Protein AF-A0A154WFT9-F1 (afdb_monomer)

Solvent-accessible surface area (backbone atoms only — not comparable to full-atom values): 7050 Å² total; per-residue (Å²): 136,82,87,83,90,86,78,80,88,81,81,85,78,78,80,76,77,79,77,64,85,70,82,77,75,74,73,78,70,67,20,23,48,60,50,67,72,45,54,73,66,56,39,50,55,53,51,50,51,47,53,52,50,50,30,55,50,39,21,64,71,41,79,66,44,51,64,49,27,50,42,49,49,42,35,48,79,76,51,64,36,59,60,53,49,53,52,48,31,70,76,39,36,83,40,46,50,61,61,53,51,50,52,52,42,35,72,75,53,46,68,56,93,80,58,125

Radius of gyration: 26.95 Å; Cα contacts (8 Å, |Δi|>4): 74; chains: 1; bounding box: 44×82×61 Å

Mean predicted aligned error: 11.65 Å

Sequence (116 aa):
MMKLARAAAFGSAALAFVIGPAPSYSEQGMTARAFQSLNGDQRTYYMGGIIHTLMLHTIILDNRDNTRARCLSRWYFEGDGPEQIKTAFAQHPDADPASLVEALMRRKCGKGPNGK

Structure (mmCIF, N/CA/C/O backbone):
data_AF-A0A154WFT9-F1
#
_entry.id   AF-A0A154WFT9-F1
#
loop_
_atom_site.group_PDB
_atom_site.id
_atom_site.type_symbol
_atom_site.label_atom_id
_atom_site.label_alt_id
_atom_site.label_comp_id
_atom_site.label_asym_id
_atom_site.label_entity_id
_atom_site.label_seq_id
_atom_site.pdbx_PDB_ins_code
_atom_site.Cartn_x
_atom_site.Cartn_y
_atom_site.Cartn_z
_atom_site.occupancy
_atom_site.B_iso_or_equiv
_atom_site.auth_seq_id
_atom_site.auth_comp_id
_atom_site.auth_asym_id
_atom_site.auth_atom_id
_atom_site.pdbx_PDB_model_num
ATOM 1 N N . MET A 1 1 ? 27.888 -72.506 44.553 1.00 40.16 1 MET A N 1
ATOM 2 C CA . MET A 1 1 ? 28.706 -71.359 45.006 1.00 40.16 1 MET A CA 1
ATOM 3 C C . MET A 1 1 ? 27.901 -70.078 44.839 1.00 40.16 1 MET A C 1
ATOM 5 O O . MET A 1 1 ? 27.087 -69.992 43.932 1.00 40.16 1 MET A O 1
ATOM 9 N N . MET A 1 2 ? 28.067 -69.165 45.793 1.00 39.50 2 MET A N 1
ATOM 10 C CA . MET A 1 2 ? 27.301 -67.937 46.030 1.00 39.50 2 MET A CA 1
ATOM 11 C C . MET A 1 2 ? 27.468 -66.836 44.967 1.00 39.50 2 MET A 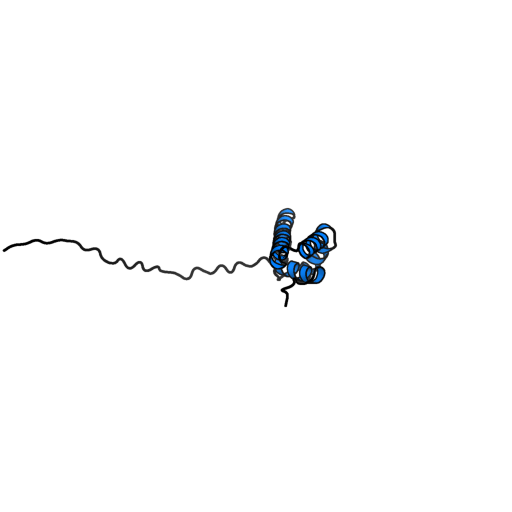C 1
ATOM 13 O O . MET A 1 2 ? 28.568 -66.620 44.481 1.00 39.50 2 MET A O 1
ATOM 17 N N . LYS A 1 3 ? 26.362 -66.089 44.786 1.00 50.91 3 LYS A N 1
ATOM 18 C CA . LYS A 1 3 ? 26.202 -64.617 44.694 1.00 50.91 3 LYS A CA 1
ATOM 19 C C . LYS A 1 3 ? 27.059 -63.826 43.690 1.00 50.91 3 LYS A C 1
ATOM 21 O O . LYS A 1 3 ? 28.258 -63.707 43.876 1.00 50.91 3 LYS A O 1
ATOM 26 N N . LEU A 1 4 ? 26.387 -63.032 42.849 1.00 47.16 4 LEU A N 1
ATOM 27 C CA . LEU A 1 4 ? 26.462 -61.563 42.942 1.00 47.16 4 LEU A CA 1
ATOM 28 C C . LEU A 1 4 ? 25.335 -60.887 42.146 1.00 47.16 4 LEU A C 1
ATOM 30 O O . LEU A 1 4 ? 25.172 -61.087 40.948 1.00 47.16 4 LEU A O 1
ATOM 34 N N . ALA A 1 5 ? 24.552 -6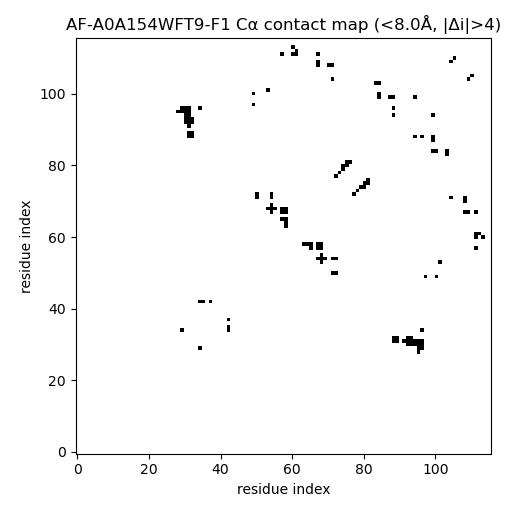0.102 42.880 1.00 61.50 5 ALA A N 1
ATOM 35 C CA . ALA A 1 5 ? 23.507 -59.213 42.404 1.00 61.50 5 ALA A CA 1
ATOM 36 C C . ALA A 1 5 ? 24.094 -57.949 41.763 1.00 61.50 5 ALA A C 1
ATOM 38 O O . ALA A 1 5 ? 25.179 -57.517 42.146 1.00 61.50 5 ALA A O 1
ATOM 39 N N . ARG A 1 6 ? 23.322 -57.319 40.873 1.00 54.12 6 ARG A N 1
ATOM 40 C CA . ARG A 1 6 ? 23.342 -55.889 40.516 1.00 54.12 6 ARG A CA 1
ATOM 41 C C . ARG A 1 6 ? 22.136 -55.644 39.601 1.00 54.12 6 ARG A C 1
ATOM 43 O O . ARG A 1 6 ? 21.905 -56.455 38.720 1.00 54.12 6 ARG A O 1
ATOM 50 N N . ALA A 1 7 ? 21.362 -54.575 39.652 1.00 49.31 7 ALA A N 1
ATOM 51 C CA . ALA A 1 7 ? 20.984 -53.565 40.634 1.00 49.31 7 ALA A CA 1
ATOM 52 C C . ALA A 1 7 ? 19.941 -52.700 39.888 1.00 49.31 7 ALA A C 1
ATOM 54 O O . ALA A 1 7 ? 20.102 -52.507 38.689 1.00 49.31 7 ALA A O 1
ATOM 55 N N . ALA A 1 8 ? 18.927 -52.203 40.604 1.00 49.75 8 ALA A N 1
ATOM 56 C CA . ALA A 1 8 ? 18.098 -51.019 40.312 1.00 49.75 8 ALA A CA 1
ATOM 57 C C . ALA A 1 8 ? 17.518 -50.870 38.879 1.00 49.75 8 ALA A C 1
ATOM 59 O O . ALA A 1 8 ? 18.215 -50.560 37.924 1.00 49.75 8 ALA A O 1
ATOM 60 N N . ALA A 1 9 ? 16.224 -51.119 38.658 1.00 54.34 9 ALA A N 1
ATOM 61 C CA . ALA A 1 9 ? 15.138 -50.164 38.925 1.00 54.34 9 ALA A CA 1
ATOM 62 C C . ALA A 1 9 ? 15.405 -48.775 38.329 1.00 54.34 9 ALA A C 1
ATOM 64 O O . ALA A 1 9 ? 16.211 -48.057 38.889 1.00 54.34 9 ALA A O 1
ATOM 65 N N . PHE A 1 10 ? 14.684 -48.387 37.274 1.00 49.69 10 PHE A N 1
ATOM 66 C CA . PHE A 1 10 ? 14.088 -47.052 37.139 1.00 49.69 10 PHE A CA 1
ATOM 67 C C . PHE A 1 10 ? 12.957 -47.147 36.113 1.00 49.69 10 PHE A C 1
ATOM 69 O O . PHE A 1 10 ? 13.170 -47.453 34.942 1.00 49.69 10 PHE A O 1
ATOM 76 N N . GLY A 1 11 ? 11.732 -46.987 36.615 1.00 44.59 11 GLY A N 1
ATOM 77 C CA . GLY A 1 11 ? 10.509 -47.075 35.837 1.00 44.59 11 GLY A CA 1
ATOM 78 C C . GLY A 1 11 ? 10.471 -46.029 34.731 1.00 44.59 11 GLY A C 1
ATOM 79 O O . GLY A 1 11 ? 10.865 -44.879 34.922 1.00 44.59 11 GLY A O 1
ATOM 80 N N . SER A 1 12 ? 9.967 -46.441 33.573 1.00 53.47 12 SER A N 1
ATOM 81 C CA . SER A 1 12 ? 9.586 -45.545 32.493 1.0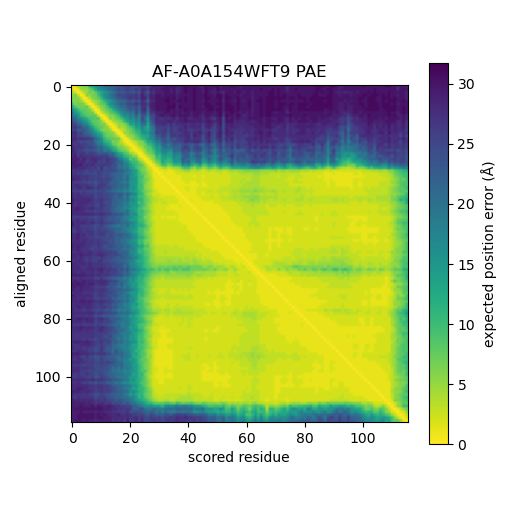0 53.47 12 SER A CA 1
ATOM 82 C C . SER A 1 12 ? 8.462 -44.636 32.990 1.00 53.47 12 SER A C 1
ATOM 84 O O . SER A 1 12 ? 7.293 -45.015 32.989 1.00 53.47 12 SER A O 1
ATOM 86 N N . ALA A 1 13 ? 8.817 -43.439 33.457 1.00 53.09 13 ALA A N 1
ATOM 87 C CA . ALA A 1 13 ? 7.862 -42.364 33.659 1.00 53.09 13 ALA A CA 1
ATOM 88 C C . ALA A 1 13 ? 7.302 -41.992 32.281 1.00 53.09 13 ALA A C 1
ATOM 90 O O . ALA A 1 13 ? 7.958 -41.322 31.484 1.00 53.09 13 ALA A O 1
ATOM 91 N N . ALA A 1 14 ? 6.103 -42.488 31.980 1.00 56.50 14 ALA A N 1
ATOM 92 C CA . ALA A 1 14 ? 5.325 -42.035 30.845 1.00 56.50 14 ALA A CA 1
ATOM 93 C C . ALA A 1 14 ? 5.012 -40.546 31.056 1.00 56.50 14 ALA A C 1
ATOM 95 O O . ALA A 1 14 ? 4.128 -40.185 31.831 1.00 56.50 14 ALA A O 1
ATOM 96 N N . LEU A 1 15 ? 5.771 -39.678 30.386 1.00 58.06 15 LEU A N 1
ATOM 97 C CA . LEU A 1 15 ? 5.435 -38.271 30.192 1.00 58.06 15 LEU A CA 1
ATOM 98 C C . LEU A 1 15 ? 4.183 -38.212 29.310 1.00 58.06 15 LEU A C 1
ATOM 100 O O . LEU A 1 15 ? 4.257 -38.077 28.091 1.00 58.06 15 LEU A O 1
ATOM 104 N N . ALA A 1 16 ? 3.017 -38.355 29.937 1.00 55.53 16 ALA A N 1
ATOM 105 C CA . ALA A 1 16 ? 1.754 -37.974 29.335 1.00 55.53 16 ALA A CA 1
ATOM 106 C C . ALA A 1 16 ? 1.759 -36.446 29.198 1.00 55.53 16 ALA A C 1
ATOM 108 O O . ALA A 1 16 ? 1.383 -35.718 30.115 1.00 55.53 16 ALA A O 1
ATOM 109 N N . PHE A 1 17 ? 2.234 -35.955 28.052 1.00 58.00 17 PHE A N 1
ATOM 110 C CA . PHE A 1 17 ? 1.937 -34.605 27.598 1.00 58.00 17 PHE A CA 1
ATOM 111 C C . PHE A 1 17 ? 0.418 -34.510 27.437 1.00 58.00 17 PHE A C 1
ATOM 113 O O . PHE A 1 17 ? -0.147 -34.931 26.429 1.00 58.00 17 PHE A O 1
ATOM 120 N N . VAL A 1 18 ? -0.254 -33.980 28.457 1.00 59.19 18 VAL A N 1
ATOM 121 C CA . VAL A 1 18 ? -1.631 -33.505 28.345 1.00 59.19 18 VAL A CA 1
ATOM 122 C C . VAL A 1 18 ? -1.575 -32.264 27.459 1.00 59.19 18 VAL A C 1
ATOM 124 O O . VAL A 1 18 ? -1.451 -31.140 27.937 1.00 59.19 18 VAL A O 1
ATOM 127 N N . ILE A 1 19 ? -1.602 -32.473 26.143 1.00 66.31 19 ILE A N 1
ATOM 128 C CA . ILE A 1 19 ? -1.871 -31.411 25.177 1.00 66.31 19 ILE A CA 1
ATOM 129 C C . ILE A 1 19 ? -3.366 -31.119 25.307 1.00 66.31 19 ILE A C 1
ATOM 131 O O . ILE A 1 19 ? -4.193 -31.646 24.568 1.00 66.31 19 ILE A O 1
ATOM 135 N N . GLY A 1 20 ? -3.734 -30.342 26.327 1.00 58.25 20 GLY A N 1
ATOM 136 C CA . GLY A 1 20 ? -5.048 -29.717 26.357 1.00 58.25 20 GLY A CA 1
ATOM 137 C C . GLY A 1 20 ? -5.182 -28.834 25.111 1.00 58.25 20 GLY A C 1
ATOM 138 O O . GLY A 1 20 ? -4.186 -28.225 24.711 1.00 58.25 20 GLY A O 1
ATOM 139 N N . PRO A 1 21 ? -6.358 -28.766 24.465 1.00 62.56 21 PRO A N 1
ATOM 140 C CA . PRO A 1 21 ? -6.564 -27.853 23.353 1.00 62.56 21 PRO A CA 1
ATOM 141 C C . PRO A 1 21 ? -6.341 -26.431 23.868 1.00 62.56 21 PRO A C 1
ATOM 143 O O . PRO A 1 21 ? -7.169 -25.881 24.593 1.00 62.56 21 PRO A O 1
ATOM 146 N N . ALA A 1 22 ? -5.190 -25.848 23.534 1.00 63.31 22 ALA A N 1
ATOM 147 C CA . ALA A 1 22 ? -5.003 -24.422 23.694 1.00 63.31 22 ALA A CA 1
ATOM 148 C C . ALA A 1 22 ? -6.078 -23.750 22.831 1.00 63.31 22 ALA A C 1
ATOM 150 O O . ALA A 1 22 ? -6.259 -24.161 21.678 1.00 63.31 22 ALA A O 1
ATOM 151 N N . PRO A 1 23 ? -6.820 -22.760 23.353 1.00 60.12 23 PRO A N 1
ATOM 152 C CA . PRO A 1 23 ? -7.684 -21.965 22.504 1.00 60.12 23 PRO A CA 1
ATOM 153 C C . PRO A 1 23 ? -6.802 -21.388 21.399 1.00 60.12 23 PRO A C 1
ATOM 155 O O . PRO A 1 23 ? -5.852 -20.650 21.666 1.00 60.12 23 PRO A O 1
ATOM 158 N N . SER A 1 24 ? -7.082 -21.767 20.155 1.00 57.97 24 SER A N 1
ATOM 159 C CA . SER A 1 24 ? -6.537 -21.067 19.008 1.00 57.97 24 SER A CA 1
ATOM 160 C C . SER A 1 24 ? -7.066 -19.644 19.112 1.00 57.97 24 SER A C 1
ATOM 162 O O . SER A 1 24 ? -8.244 -19.406 18.841 1.00 57.97 24 SER A O 1
ATOM 164 N N . TYR A 1 25 ? -6.231 -18.706 19.560 1.00 58.75 25 TYR A N 1
ATOM 165 C CA . TYR A 1 25 ? -6.473 -17.300 19.288 1.00 58.75 25 TYR A CA 1
ATOM 166 C C . TYR A 1 25 ? -6.548 -17.205 17.768 1.00 58.75 25 TYR A C 1
ATOM 168 O O . TYR A 1 25 ? -5.531 -17.276 17.082 1.00 58.75 25 TYR A O 1
ATOM 176 N N . SER A 1 26 ? -7.762 -17.131 17.224 1.00 55.28 26 SER A N 1
ATOM 177 C CA . SER A 1 26 ? -7.938 -16.583 15.894 1.00 55.28 26 SER A CA 1
ATOM 178 C C . SER A 1 26 ? -7.440 -15.152 16.023 1.00 55.28 26 SER A C 1
ATOM 180 O O . SER A 1 26 ? -8.148 -14.318 16.592 1.00 55.28 26 SER A O 1
ATOM 182 N N . GLU A 1 27 ? -6.195 -14.885 15.621 1.00 58.19 27 GLU A N 1
ATOM 183 C CA . GLU A 1 27 ? -5.750 -13.510 15.457 1.00 58.19 27 GLU A CA 1
ATOM 184 C C . GLU A 1 27 ? -6.793 -12.852 14.563 1.00 58.19 27 GLU A C 1
ATOM 186 O O . GLU A 1 27 ? -6.996 -13.249 13.413 1.00 58.19 27 GLU A O 1
ATOM 191 N N . GLN A 1 28 ? -7.548 -11.918 15.135 1.00 64.19 28 GLN A N 1
ATOM 192 C CA . GLN A 1 28 ? -8.410 -11.061 14.350 1.00 64.19 28 GLN A CA 1
ATOM 193 C C . GLN A 1 28 ? -7.458 -10.272 13.461 1.00 64.19 28 GLN A C 1
ATOM 195 O O . GLN A 1 28 ? -6.782 -9.357 13.928 1.00 64.19 28 GLN A O 1
ATOM 200 N N . GLY A 1 29 ? -7.330 -10.716 12.209 1.00 78.94 29 GLY A N 1
ATOM 201 C CA . GLY A 1 29 ? -6.477 -10.069 11.227 1.00 78.94 29 GLY A CA 1
ATOM 202 C C . GLY A 1 29 ? -6.812 -8.583 11.157 1.00 78.94 29 GLY A C 1
ATOM 203 O O . GLY A 1 29 ? -7.971 -8.188 11.315 1.00 78.94 29 GLY A O 1
ATOM 204 N N . MET A 1 30 ? -5.792 -7.751 10.958 1.00 92.25 30 MET A N 1
ATOM 205 C CA . MET A 1 30 ? -5.994 -6.317 10.786 1.00 92.25 30 MET A CA 1
ATOM 206 C C . MET A 1 30 ? -6.970 -6.090 9.626 1.00 92.25 30 MET A C 1
ATOM 208 O O . MET A 1 30 ? -6.719 -6.540 8.514 1.00 92.25 30 MET A O 1
ATOM 212 N N . THR A 1 31 ? -8.070 -5.381 9.871 1.00 96.50 31 THR A N 1
ATOM 213 C CA . THR A 1 31 ? -8.993 -4.942 8.815 1.00 96.50 31 THR A CA 1
ATOM 214 C C . THR A 1 31 ? -8.712 -3.494 8.434 1.00 96.50 31 THR A C 1
ATOM 216 O O . THR A 1 31 ? -8.141 -2.733 9.216 1.00 96.50 31 THR A O 1
ATOM 219 N N . ALA A 1 32 ? -9.156 -3.066 7.253 1.00 95.50 32 ALA A N 1
ATOM 220 C CA . ALA A 1 32 ? -9.095 -1.667 6.835 1.00 95.50 32 ALA A CA 1
ATOM 221 C C . ALA A 1 32 ? -9.783 -0.725 7.841 1.00 95.50 32 ALA A C 1
ATOM 223 O O . ALA A 1 32 ? -9.294 0.374 8.104 1.00 95.50 32 ALA A O 1
ATOM 224 N N . ARG A 1 33 ? -10.875 -1.173 8.467 1.00 95.94 33 ARG A N 1
ATOM 225 C CA . ARG A 1 33 ? -11.568 -0.455 9.541 1.00 95.94 33 ARG A CA 1
ATOM 226 C C . ARG A 1 33 ? -10.709 -0.339 10.797 1.00 95.94 33 ARG A C 1
ATOM 228 O O . ARG A 1 33 ? -10.572 0.757 11.333 1.00 95.94 33 ARG A O 1
ATOM 235 N N . ALA A 1 34 ? -10.116 -1.442 11.255 1.00 95.00 34 ALA A N 1
ATOM 236 C CA . ALA A 1 34 ? -9.224 -1.430 12.413 1.00 95.00 34 ALA A CA 1
ATOM 237 C C . ALA A 1 34 ? -7.995 -0.545 12.152 1.00 95.00 34 ALA A C 1
ATOM 239 O O . ALA A 1 34 ? -7.630 0.274 12.993 1.00 95.00 34 ALA A O 1
ATOM 240 N N . PHE A 1 35 ? -7.434 -0.604 10.945 1.00 95.12 35 PHE A N 1
ATOM 241 C CA . PHE A 1 35 ? -6.348 0.269 10.515 1.00 95.12 35 PHE A CA 1
ATOM 242 C C . PHE A 1 35 ? -6.715 1.759 10.612 1.00 95.12 35 PHE A C 1
ATOM 244 O O . PHE A 1 35 ? -5.900 2.567 11.050 1.00 95.12 35 PHE A O 1
ATOM 251 N N . GLN A 1 36 ? -7.942 2.150 10.250 1.00 93.38 36 GLN A N 1
ATOM 252 C CA . GLN A 1 36 ? -8.375 3.551 10.340 1.00 93.38 36 GLN A CA 1
ATOM 253 C C . GLN A 1 36 ? -8.454 4.077 11.781 1.00 93.38 36 GLN A C 1
ATOM 255 O O . GLN A 1 36 ? -8.385 5.289 11.976 1.00 93.38 36 GLN A O 1
ATOM 260 N N . SER A 1 37 ? -8.562 3.191 12.777 1.00 95.19 37 SER A N 1
ATOM 261 C CA . SER A 1 37 ? -8.552 3.564 14.199 1.00 95.19 37 SER A CA 1
ATOM 262 C C . SER A 1 37 ? -7.152 3.838 14.762 1.00 95.19 37 SER A C 1
ATOM 264 O O . SER A 1 37 ? -7.024 4.399 15.849 1.00 95.19 37 SER A O 1
ATOM 266 N N . LEU A 1 38 ? -6.099 3.473 14.023 1.00 94.25 38 LEU A N 1
ATOM 267 C CA . LEU A 1 38 ? -4.717 3.740 14.404 1.00 94.25 38 LEU A CA 1
ATOM 268 C C . LEU A 1 38 ? -4.409 5.245 14.356 1.00 94.25 38 LEU A C 1
ATOM 270 O O . LEU A 1 38 ? -4.918 5.992 13.513 1.00 94.25 38 LEU A O 1
ATOM 274 N N . ASN A 1 39 ? -3.504 5.697 15.225 1.00 96.81 39 ASN A N 1
ATOM 275 C CA . ASN A 1 39 ? -3.034 7.082 15.191 1.00 96.81 39 ASN A CA 1
ATOM 276 C C . ASN A 1 39 ? -2.162 7.365 13.943 1.00 96.81 39 ASN A C 1
ATOM 278 O O . ASN A 1 39 ? -1.890 6.480 13.131 1.00 96.81 39 ASN A O 1
ATOM 282 N N . GLY A 1 40 ? -1.771 8.628 13.731 1.00 94.88 40 GLY A N 1
ATOM 283 C CA . GLY A 1 40 ? -1.005 9.037 12.541 1.00 94.88 40 GLY A CA 1
ATOM 284 C C . GLY A 1 40 ? 0.305 8.261 12.352 1.00 94.88 40 GLY A C 1
ATOM 285 O O . GLY A 1 40 ? 0.565 7.749 11.261 1.00 94.88 40 GLY A O 1
ATOM 286 N N . ASP A 1 41 ? 1.077 8.101 13.423 1.00 95.94 41 ASP A N 1
ATOM 287 C CA . ASP A 1 41 ? 2.369 7.413 13.382 1.00 95.94 41 ASP A CA 1
ATOM 288 C C . ASP A 1 41 ? 2.185 5.916 13.138 1.00 95.94 41 ASP A C 1
ATOM 290 O O . ASP A 1 41 ? 2.815 5.345 12.251 1.00 95.94 41 ASP A O 1
ATOM 294 N N . GLN A 1 42 ? 1.258 5.283 13.859 1.00 96.75 42 GLN A N 1
ATOM 295 C CA . GLN A 1 42 ? 0.933 3.866 13.690 1.00 96.75 42 GLN A CA 1
ATOM 296 C C . GLN A 1 42 ? 0.495 3.554 12.256 1.00 96.75 42 GLN A C 1
ATOM 298 O O . GLN A 1 42 ? 0.966 2.577 11.675 1.00 96.75 42 GLN A O 1
ATOM 303 N N . ARG A 1 43 ? -0.353 4.401 11.656 1.00 95.69 43 ARG A N 1
ATOM 304 C CA . ARG A 1 43 ? -0.753 4.254 10.248 1.00 95.69 43 ARG A CA 1
ATOM 305 C C . ARG A 1 43 ? 0.439 4.377 9.312 1.00 95.69 43 ARG A C 1
ATOM 307 O O . ARG A 1 43 ? 0.572 3.567 8.399 1.00 95.69 43 ARG A O 1
ATOM 314 N N . THR A 1 44 ? 1.304 5.357 9.556 1.00 95.25 44 THR A N 1
ATOM 315 C CA . THR A 1 44 ? 2.502 5.598 8.743 1.00 95.25 44 THR A CA 1
ATOM 316 C C . THR A 1 44 ? 3.448 4.402 8.782 1.00 95.25 44 THR A C 1
ATOM 318 O O . THR A 1 44 ? 3.841 3.908 7.727 1.00 95.25 44 THR A O 1
ATOM 321 N N . TYR A 1 45 ? 3.763 3.879 9.970 1.00 96.31 45 TYR A N 1
ATOM 322 C CA . TYR A 1 45 ? 4.631 2.707 10.111 1.00 96.31 45 TYR A CA 1
ATOM 323 C C . TYR A 1 45 ? 4.014 1.450 9.501 1.00 96.31 45 TYR A C 1
ATOM 325 O O . TYR A 1 45 ? 4.696 0.718 8.785 1.00 96.31 45 TYR A O 1
ATOM 333 N N . TYR A 1 46 ? 2.722 1.218 9.736 1.00 95.94 46 TYR A N 1
ATOM 334 C CA . TYR A 1 46 ? 2.023 0.054 9.203 1.00 95.94 46 TYR A CA 1
ATOM 335 C C . TYR A 1 46 ? 1.993 0.070 7.666 1.00 95.94 46 TYR A C 1
ATOM 337 O O . TYR A 1 46 ? 2.385 -0.903 7.021 1.00 95.94 46 TYR A O 1
ATOM 345 N N . MET A 1 47 ? 1.621 1.205 7.063 1.00 96.75 47 MET A N 1
ATOM 346 C CA . MET A 1 47 ? 1.637 1.364 5.607 1.00 96.75 47 MET A CA 1
ATOM 347 C C . MET A 1 47 ? 3.049 1.304 5.029 1.00 96.75 47 MET A C 1
ATOM 349 O O . MET A 1 47 ? 3.253 0.656 4.005 1.00 96.75 47 MET A O 1
ATOM 353 N N . GLY A 1 48 ? 4.033 1.920 5.688 1.00 96.50 48 GLY A N 1
ATOM 354 C CA . GLY A 1 48 ? 5.436 1.822 5.289 1.00 96.50 48 GLY A CA 1
ATOM 355 C C . GLY A 1 48 ? 5.918 0.370 5.242 1.00 96.50 48 GLY A C 1
ATOM 356 O O . GLY A 1 48 ? 6.572 -0.029 4.279 1.00 96.50 48 GLY A O 1
ATOM 357 N N . GLY A 1 49 ? 5.519 -0.443 6.225 1.00 96.75 49 GLY A N 1
ATOM 358 C CA . GLY A 1 49 ? 5.786 -1.881 6.258 1.00 96.75 49 GLY A CA 1
ATOM 359 C C . GLY A 1 49 ? 5.164 -2.639 5.083 1.00 96.75 49 GLY A C 1
ATOM 360 O O . GLY A 1 49 ? 5.853 -3.439 4.445 1.00 96.75 49 GLY A O 1
ATOM 361 N N . ILE A 1 50 ? 3.902 -2.350 4.743 1.00 96.94 50 ILE A N 1
ATOM 362 C CA . ILE A 1 50 ? 3.228 -2.941 3.574 1.00 96.94 50 ILE A CA 1
ATOM 363 C C . ILE A 1 50 ? 3.964 -2.572 2.285 1.00 96.94 50 ILE A C 1
ATOM 365 O O . ILE A 1 50 ? 4.331 -3.455 1.511 1.00 96.94 50 ILE A O 1
ATOM 369 N N . ILE A 1 51 ? 4.211 -1.280 2.055 1.00 97.50 51 ILE A N 1
ATOM 370 C CA . ILE A 1 51 ? 4.824 -0.800 0.811 1.00 97.50 51 ILE A CA 1
ATOM 371 C C . ILE A 1 51 ? 6.237 -1.361 0.648 1.00 97.50 51 ILE A C 1
ATOM 373 O O . ILE A 1 51 ? 6.568 -1.869 -0.422 1.00 97.50 51 ILE A O 1
ATOM 377 N N . HIS A 1 52 ? 7.051 -1.349 1.706 1.00 96.12 52 HIS A N 1
ATOM 378 C CA . HIS A 1 52 ? 8.405 -1.894 1.652 1.00 96.12 52 HIS A CA 1
ATOM 379 C C . HIS A 1 52 ? 8.404 -3.409 1.401 1.00 96.12 52 HIS A C 1
ATOM 381 O O . HIS A 1 52 ? 9.142 -3.887 0.536 1.00 96.12 52 HIS A O 1
ATOM 387 N N . THR A 1 53 ? 7.535 -4.156 2.088 1.00 95.88 53 THR A N 1
ATOM 388 C CA . THR A 1 53 ? 7.386 -5.603 1.873 1.00 95.88 53 THR A CA 1
ATOM 389 C C . THR A 1 53 ? 6.973 -5.905 0.435 1.00 95.88 53 THR A C 1
ATOM 391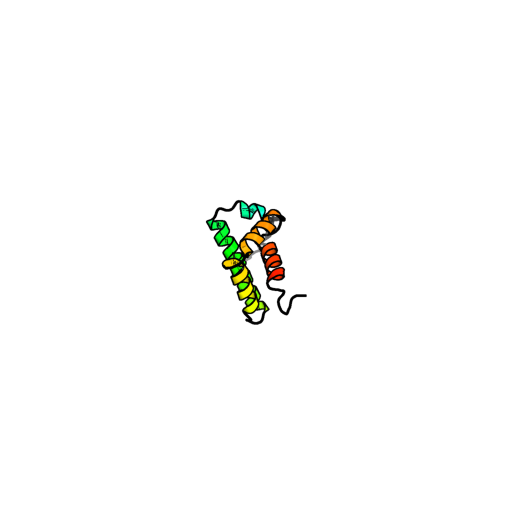 O O . THR A 1 53 ? 7.582 -6.761 -0.205 1.00 95.88 53 THR A O 1
ATOM 394 N N . LEU A 1 54 ? 5.997 -5.175 -0.113 1.00 95.12 54 LEU A N 1
ATOM 395 C CA . LEU A 1 54 ? 5.557 -5.349 -1.498 1.00 95.12 54 LEU A CA 1
ATOM 396 C C . LEU A 1 54 ? 6.670 -5.010 -2.495 1.00 95.12 54 LEU A C 1
ATOM 398 O O . LEU A 1 54 ? 6.897 -5.776 -3.428 1.00 95.12 54 LEU A O 1
ATOM 402 N N . MET A 1 55 ? 7.414 -3.920 -2.284 1.00 94.44 55 MET A N 1
ATOM 403 C CA . MET A 1 55 ? 8.567 -3.582 -3.123 1.00 94.44 55 MET A CA 1
ATOM 404 C C . MET A 1 55 ? 9.591 -4.721 -3.133 1.00 94.44 55 MET A C 1
ATOM 406 O O . MET A 1 55 ? 9.914 -5.225 -4.208 1.00 94.44 55 MET A O 1
ATOM 410 N N . LEU A 1 56 ? 10.043 -5.186 -1.964 1.00 94.19 56 LEU A N 1
ATOM 411 C CA . LEU A 1 56 ? 10.992 -6.300 -1.862 1.00 94.19 56 LEU A CA 1
ATOM 412 C C . LEU A 1 56 ? 10.457 -7.571 -2.524 1.00 94.19 56 LEU A C 1
ATOM 414 O O . LEU A 1 56 ? 11.175 -8.225 -3.279 1.00 94.19 56 LEU A O 1
ATOM 418 N N . HIS A 1 57 ? 9.186 -7.893 -2.290 1.00 92.44 57 HIS A N 1
ATOM 419 C CA . HIS A 1 57 ? 8.544 -9.058 -2.881 1.00 92.44 57 HIS A CA 1
ATOM 420 C C . HIS A 1 57 ? 8.541 -8.987 -4.413 1.00 92.44 57 HIS A C 1
ATOM 422 O O . HIS A 1 57 ? 8.894 -9.965 -5.069 1.00 92.44 57 HIS A O 1
ATOM 428 N N . THR A 1 58 ? 8.225 -7.825 -4.999 1.00 89.62 58 THR A N 1
ATOM 429 C CA . THR A 1 58 ? 8.286 -7.653 -6.460 1.00 89.62 58 THR A CA 1
ATOM 430 C C . THR A 1 58 ? 9.700 -7.808 -7.012 1.00 89.62 58 THR A C 1
ATOM 432 O O . THR A 1 58 ? 9.870 -8.498 -8.008 1.00 89.62 58 THR A O 1
ATOM 435 N N . ILE A 1 59 ? 10.722 -7.276 -6.334 1.00 90.31 59 ILE A N 1
ATOM 436 C CA . ILE A 1 59 ? 12.127 -7.428 -6.753 1.00 90.31 59 ILE A CA 1
ATOM 437 C C . ILE A 1 59 ? 12.535 -8.906 -6.768 1.00 90.31 59 ILE A C 1
ATOM 439 O O . ILE A 1 59 ? 13.203 -9.361 -7.696 1.00 90.31 59 ILE A O 1
ATOM 443 N N . ILE A 1 60 ? 12.137 -9.663 -5.743 1.00 91.50 60 ILE A N 1
ATOM 444 C CA . ILE A 1 60 ? 12.455 -11.091 -5.636 1.00 91.50 60 ILE A CA 1
ATOM 445 C C . ILE A 1 60 ? 11.752 -11.884 -6.743 1.00 91.50 60 ILE A C 1
ATOM 447 O O . ILE A 1 60 ? 12.392 -12.697 -7.409 1.00 91.50 60 ILE A O 1
ATOM 451 N N . LEU A 1 61 ? 10.456 -11.640 -6.964 1.00 89.75 61 LEU A N 1
ATOM 452 C CA . LEU A 1 61 ? 9.666 -12.368 -7.961 1.00 89.75 61 LEU A CA 1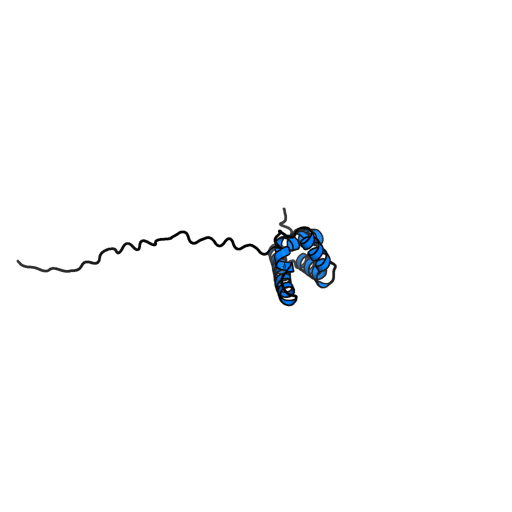
ATOM 453 C C . LEU A 1 61 ? 10.023 -12.023 -9.410 1.00 89.75 61 LEU A C 1
ATOM 455 O O . LEU A 1 61 ? 9.865 -12.870 -10.290 1.00 89.75 61 LEU A O 1
ATOM 459 N N . ASP A 1 62 ? 10.510 -10.809 -9.655 1.00 85.81 62 ASP A N 1
ATOM 460 C CA . ASP A 1 62 ? 10.830 -10.311 -10.992 1.00 85.81 62 ASP A CA 1
ATOM 461 C C . ASP A 1 62 ? 12.327 -10.493 -11.324 1.00 85.81 62 ASP A C 1
ATOM 463 O O . ASP A 1 62 ? 12.886 -9.764 -12.137 1.00 85.81 62 ASP A O 1
ATOM 467 N N . ASN A 1 63 ? 13.009 -11.465 -10.698 1.00 88.38 63 ASN A N 1
ATOM 468 C CA . ASN A 1 63 ? 14.431 -11.772 -10.926 1.00 88.38 63 ASN A CA 1
ATOM 469 C C . ASN A 1 63 ? 15.361 -10.551 -10.786 1.00 88.38 63 ASN A C 1
ATOM 471 O O . ASN A 1 63 ? 16.296 -10.374 -11.567 1.00 88.38 63 ASN A O 1
ATOM 475 N N . ARG A 1 64 ? 15.130 -9.723 -9.761 1.00 87.25 64 ARG A N 1
ATOM 476 C CA . ARG A 1 64 ? 15.833 -8.453 -9.499 1.00 87.25 64 ARG A CA 1
ATOM 477 C C . ARG A 1 64 ? 15.536 -7.323 -10.490 1.00 87.25 64 ARG A C 1
ATOM 479 O O . ARG A 1 64 ? 16.210 -6.292 -10.435 1.00 87.25 64 ARG A O 1
ATOM 486 N N . ASP A 1 65 ? 14.533 -7.459 -11.357 1.00 88.69 65 ASP A N 1
ATOM 487 C CA . ASP A 1 65 ? 14.006 -6.311 -12.090 1.00 88.69 65 ASP A CA 1
ATOM 488 C C . ASP A 1 65 ? 13.247 -5.381 -11.130 1.00 88.69 65 ASP A C 1
ATOM 490 O O . ASP A 1 65 ? 12.216 -5.716 -10.549 1.00 88.69 65 ASP A O 1
ATOM 494 N N . ASN A 1 66 ? 13.762 -4.163 -10.980 1.00 91.81 66 ASN A N 1
ATOM 495 C CA . ASN A 1 66 ? 13.202 -3.154 -10.089 1.00 91.81 66 ASN A CA 1
ATOM 496 C C . ASN A 1 66 ? 12.073 -2.335 -10.735 1.00 91.81 66 ASN A C 1
ATOM 498 O O . ASN A 1 66 ? 11.614 -1.357 -10.148 1.00 91.81 66 ASN A O 1
ATOM 502 N N . THR A 1 67 ? 11.634 -2.653 -11.952 1.00 92.31 67 THR A N 1
ATOM 503 C CA . THR A 1 67 ? 10.645 -1.848 -12.684 1.00 92.31 67 THR A CA 1
ATOM 504 C C . THR A 1 67 ? 9.307 -1.758 -11.953 1.00 92.31 67 THR A C 1
ATOM 506 O O . THR A 1 67 ? 8.811 -0.647 -11.746 1.00 92.31 67 THR A O 1
ATOM 509 N N . ARG A 1 68 ? 8.765 -2.880 -11.461 1.00 91.94 68 ARG A N 1
ATOM 510 C CA . ARG A 1 68 ? 7.515 -2.878 -10.679 1.00 91.94 68 ARG A CA 1
ATOM 511 C C . ARG A 1 68 ? 7.681 -2.220 -9.313 1.00 91.94 68 ARG A C 1
ATOM 513 O O . ARG A 1 68 ? 6.838 -1.409 -8.938 1.00 91.94 68 ARG A O 1
ATOM 520 N N . ALA A 1 69 ? 8.795 -2.466 -8.624 1.00 93.88 69 ALA A N 1
ATOM 521 C CA . ALA A 1 69 ? 9.104 -1.798 -7.360 1.00 93.88 69 ALA A CA 1
ATOM 522 C C . ALA A 1 69 ? 9.208 -0.268 -7.516 1.00 93.88 69 ALA A C 1
ATOM 524 O O . ALA A 1 69 ? 8.681 0.478 -6.692 1.00 93.88 69 ALA A O 1
ATOM 525 N N . ARG A 1 70 ? 9.827 0.217 -8.603 1.00 95.44 70 ARG A N 1
ATOM 526 C CA . ARG A 1 70 ? 9.884 1.651 -8.938 1.00 95.44 70 ARG A CA 1
ATOM 527 C C . ARG A 1 70 ? 8.507 2.219 -9.261 1.00 95.44 70 ARG A C 1
ATOM 529 O O . ARG A 1 70 ? 8.210 3.324 -8.819 1.00 95.44 70 ARG A O 1
ATOM 536 N N . CYS A 1 71 ? 7.676 1.483 -10.000 1.00 95.81 71 CYS A N 1
ATOM 537 C CA . CYS A 1 71 ? 6.296 1.893 -10.255 1.00 95.81 71 CYS A CA 1
ATOM 538 C C . CYS A 1 71 ? 5.506 2.030 -8.949 1.00 95.81 71 CYS A C 1
ATOM 540 O O . CYS A 1 71 ? 4.898 3.073 -8.732 1.00 95.81 71 CYS A O 1
ATOM 542 N N . LEU A 1 72 ? 5.569 1.028 -8.062 1.00 96.00 72 LEU A N 1
ATOM 543 C CA . LEU A 1 72 ? 4.909 1.055 -6.753 1.00 96.00 72 LEU A CA 1
ATOM 544 C C . LEU A 1 72 ? 5.378 2.253 -5.921 1.00 96.00 72 LEU A C 1
ATOM 546 O O . LEU A 1 72 ? 4.546 2.998 -5.413 1.00 96.00 72 LEU A O 1
ATOM 550 N N . SER A 1 73 ? 6.694 2.465 -5.833 1.00 95.50 73 SER A N 1
ATOM 551 C CA . SER A 1 73 ? 7.267 3.599 -5.104 1.00 95.50 73 SER A CA 1
ATOM 552 C C . SER A 1 73 ? 6.745 4.937 -5.638 1.00 95.50 73 SER A C 1
ATOM 554 O O . SER A 1 73 ? 6.183 5.720 -4.877 1.00 95.50 73 SER A O 1
ATOM 556 N N . ARG A 1 74 ? 6.821 5.173 -6.956 1.00 96.81 74 ARG A N 1
ATOM 557 C CA . ARG A 1 74 ? 6.309 6.411 -7.569 1.00 96.81 74 ARG A CA 1
ATOM 558 C C . ARG A 1 74 ? 4.810 6.576 -7.367 1.00 96.81 74 ARG A C 1
ATOM 560 O O . ARG A 1 74 ? 4.355 7.647 -6.993 1.00 96.81 74 ARG A O 1
ATOM 567 N N . TRP A 1 75 ? 4.035 5.517 -7.581 1.00 96.62 75 TRP A N 1
ATOM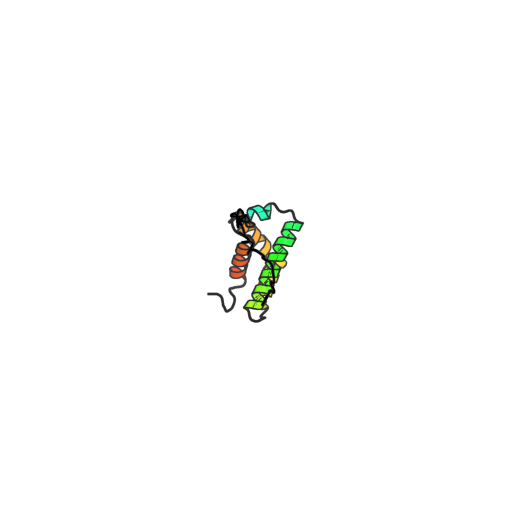 568 C CA . TRP A 1 75 ? 2.588 5.551 -7.397 1.00 96.62 75 TRP A CA 1
ATOM 569 C C . TRP A 1 75 ? 2.200 5.924 -5.960 1.00 96.62 75 TRP A C 1
ATOM 571 O O . TRP A 1 75 ? 1.286 6.723 -5.770 1.00 96.62 75 TRP A O 1
ATOM 581 N N . TYR A 1 76 ? 2.905 5.385 -4.963 1.00 97.06 76 TYR A N 1
ATOM 582 C CA . TYR A 1 76 ? 2.602 5.628 -3.556 1.00 97.06 76 TYR A CA 1
ATOM 583 C C . TYR A 1 76 ? 3.143 6.966 -3.027 1.00 97.06 76 TYR A C 1
ATOM 585 O O . TYR A 1 76 ? 2.421 7.673 -2.333 1.00 97.06 76 TYR A O 1
ATOM 593 N N . PHE A 1 77 ? 4.395 7.321 -3.325 1.00 95.56 77 PHE A N 1
ATOM 594 C CA . PHE A 1 77 ? 5.044 8.502 -2.736 1.00 95.56 77 PHE A CA 1
ATOM 595 C C . PHE A 1 77 ? 4.891 9.779 -3.567 1.00 95.56 77 PHE A C 1
ATOM 597 O O . PHE A 1 77 ? 4.909 10.870 -3.007 1.00 95.56 77 PHE A O 1
ATOM 604 N N . GLU A 1 78 ? 4.757 9.657 -4.886 1.00 96.69 78 GLU A N 1
ATOM 605 C CA . GLU A 1 78 ? 4.731 10.799 -5.815 1.00 96.69 78 GLU A CA 1
ATOM 606 C C . GLU A 1 78 ? 3.382 10.932 -6.541 1.00 96.69 78 GLU A C 1
ATOM 608 O O . GLU A 1 78 ? 3.12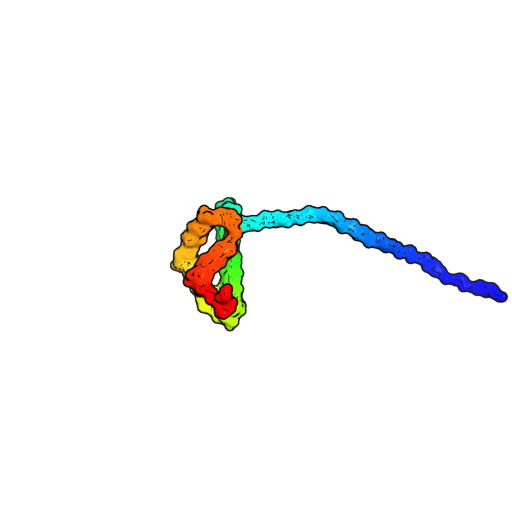1 11.940 -7.196 1.00 96.69 78 GLU A O 1
ATOM 613 N N . GLY A 1 79 ? 2.536 9.904 -6.461 1.00 95.50 79 GLY A N 1
ATOM 614 C CA . GLY A 1 79 ? 1.298 9.788 -7.217 1.00 95.50 79 GLY A CA 1
ATOM 615 C C . GLY A 1 79 ? 0.039 9.811 -6.357 1.00 95.50 79 GLY A C 1
ATOM 616 O O . GLY A 1 79 ? -0.007 10.342 -5.251 1.00 95.50 79 GLY A O 1
ATOM 617 N N . ASP A 1 80 ? -1.013 9.204 -6.899 1.00 97.06 80 ASP A N 1
ATOM 618 C CA . ASP A 1 80 ? -2.347 9.161 -6.300 1.00 97.06 80 ASP A CA 1
ATOM 619 C C . ASP A 1 80 ? -2.598 7.916 -5.430 1.00 97.06 80 ASP A C 1
ATOM 621 O O . ASP A 1 80 ? -3.737 7.635 -5.045 1.00 97.06 80 ASP A O 1
ATOM 625 N N . GLY A 1 81 ? -1.552 7.145 -5.121 1.00 97.06 81 GLY A N 1
ATOM 626 C CA . GLY A 1 81 ? -1.653 5.910 -4.350 1.00 97.06 81 GLY A CA 1
ATOM 627 C C . GLY A 1 81 ? -2.322 6.066 -2.987 1.00 97.06 81 GLY A C 1
ATOM 628 O O . GLY A 1 81 ? -3.265 5.316 -2.722 1.00 97.06 81 GLY A O 1
ATOM 629 N N . PRO A 1 82 ? -1.930 7.039 -2.145 1.00 96.62 82 PRO A N 1
ATOM 630 C CA . PRO A 1 82 ? -2.539 7.228 -0.832 1.00 96.62 82 PRO A CA 1
ATOM 631 C C . PRO A 1 82 ? -4.050 7.481 -0.902 1.00 96.62 82 PRO A C 1
ATOM 633 O O . PRO A 1 82 ? -4.808 6.885 -0.135 1.00 96.62 82 PRO A O 1
ATOM 636 N N . GLU A 1 83 ? -4.508 8.290 -1.862 1.00 97.38 83 GLU A N 1
ATOM 637 C CA . GLU A 1 83 ? -5.939 8.563 -2.035 1.00 97.38 83 GLU A CA 1
ATOM 638 C C . GLU A 1 83 ? -6.696 7.329 -2.533 1.00 97.38 83 GLU A C 1
ATOM 640 O O . GLU A 1 83 ? -7.754 7.001 -1.998 1.00 97.38 83 GLU A O 1
ATOM 645 N N . GLN A 1 84 ? -6.137 6.570 -3.481 1.00 97.75 84 GLN A N 1
ATOM 646 C CA . GLN A 1 84 ? -6.763 5.322 -3.932 1.00 97.75 84 GLN A CA 1
ATOM 647 C C . GLN A 1 84 ? -6.851 4.269 -2.821 1.00 97.75 84 GLN A C 1
ATOM 649 O O . GLN A 1 84 ? -7.858 3.566 -2.728 1.00 97.75 84 GLN A O 1
ATOM 654 N N . ILE A 1 85 ? -5.823 4.164 -1.974 1.00 97.56 85 ILE A N 1
ATOM 655 C CA . ILE A 1 85 ? -5.809 3.260 -0.816 1.00 97.56 85 ILE A CA 1
ATOM 656 C C . ILE A 1 85 ? -6.891 3.675 0.179 1.00 97.56 85 ILE A C 1
ATOM 658 O O . ILE A 1 85 ? -7.692 2.843 0.602 1.00 97.56 85 ILE A O 1
ATOM 662 N N . LYS A 1 86 ? -6.975 4.969 0.499 1.00 96.56 86 LYS A N 1
ATOM 663 C CA . LYS A 1 86 ? -8.017 5.515 1.373 1.00 96.56 86 LYS A CA 1
ATOM 664 C C . LYS A 1 86 ? -9.420 5.232 0.830 1.00 96.56 86 LYS A C 1
ATOM 666 O O . LYS A 1 86 ? -10.276 4.775 1.586 1.00 96.56 86 LYS A O 1
ATOM 671 N N . THR A 1 87 ? -9.654 5.446 -0.467 1.00 97.94 87 THR A N 1
ATOM 672 C CA . THR A 1 87 ? -10.928 5.102 -1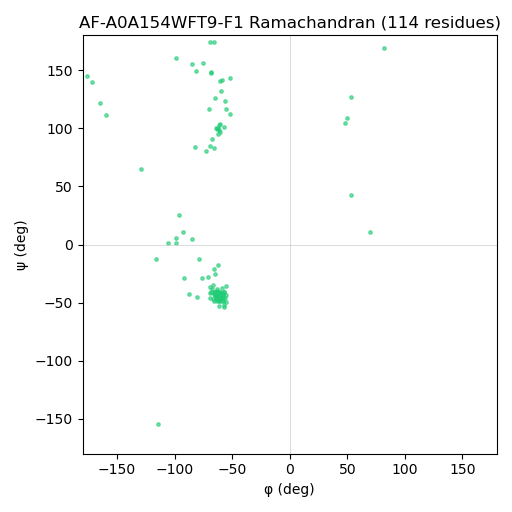.116 1.00 97.94 87 THR A CA 1
ATOM 673 C C . THR A 1 87 ? -11.227 3.607 -1.010 1.00 97.94 87 THR A C 1
ATOM 675 O O . THR A 1 87 ? -12.332 3.239 -0.616 1.00 97.94 87 THR A O 1
ATOM 678 N N . ALA A 1 88 ? -10.254 2.740 -1.300 1.00 97.50 88 ALA A N 1
ATOM 679 C CA . ALA A 1 88 ? -10.441 1.294 -1.217 1.00 97.50 88 ALA A CA 1
ATOM 680 C C . ALA A 1 88 ? -10.750 0.830 0.213 1.00 97.50 88 ALA A C 1
ATOM 682 O O . ALA A 1 88 ? -11.622 -0.012 0.407 1.00 97.50 88 ALA A O 1
ATOM 683 N N . PHE A 1 89 ? -10.096 1.407 1.223 1.00 97.56 89 PHE A N 1
ATOM 684 C CA . PHE A 1 89 ? -10.341 1.070 2.627 1.00 97.56 89 PHE A CA 1
ATOM 685 C C . PHE A 1 89 ? -11.743 1.488 3.078 1.00 97.56 89 PHE A C 1
ATOM 687 O O . PHE A 1 89 ? -12.361 0.789 3.874 1.00 97.56 89 PHE A O 1
ATOM 694 N N . ALA A 1 90 ? -12.264 2.603 2.559 1.00 97.12 90 ALA A N 1
ATOM 695 C CA . ALA A 1 90 ? -13.642 3.016 2.810 1.00 97.12 90 ALA A CA 1
ATOM 696 C C . ALA A 1 90 ? -14.665 2.088 2.130 1.00 97.12 90 ALA A C 1
ATOM 698 O O . ALA A 1 90 ? -15.716 1.811 2.701 1.00 97.12 90 ALA A O 1
ATOM 699 N N . GLN A 1 91 ? -14.359 1.592 0.927 1.00 98.00 91 GLN A N 1
ATOM 700 C CA . GLN A 1 91 ? -15.228 0.679 0.173 1.00 98.00 91 GLN A CA 1
ATOM 701 C C . GLN A 1 91 ? -15.202 -0.760 0.707 1.00 98.00 91 GLN A C 1
ATOM 703 O O . GLN A 1 91 ? -16.192 -1.479 0.589 1.00 98.00 91 GLN A O 1
ATOM 708 N N . HIS A 1 92 ? -14.083 -1.178 1.301 1.00 97.62 92 HIS A N 1
ATOM 709 C CA . HIS A 1 92 ? -13.853 -2.540 1.779 1.00 97.62 92 HIS A CA 1
ATOM 710 C C . HIS A 1 92 ? -13.355 -2.539 3.236 1.00 97.62 92 HIS A C 1
ATOM 712 O O . HIS A 1 92 ? -12.226 -2.953 3.502 1.00 97.62 92 HIS A O 1
ATOM 718 N N . PRO A 1 93 ? -14.178 -2.084 4.200 1.00 97.12 93 PRO A N 1
ATOM 719 C CA . PRO A 1 93 ? -13.741 -1.859 5.580 1.00 97.12 93 PRO A CA 1
ATOM 720 C C . PRO A 1 93 ? -13.317 -3.141 6.310 1.00 97.12 93 PRO A C 1
ATOM 722 O O . PRO A 1 93 ? -12.512 -3.079 7.234 1.00 97.12 93 PRO A O 1
ATOM 725 N N . ASP A 1 94 ? -13.836 -4.296 5.903 1.00 96.50 94 ASP A N 1
ATOM 726 C CA . ASP A 1 94 ? -13.586 -5.576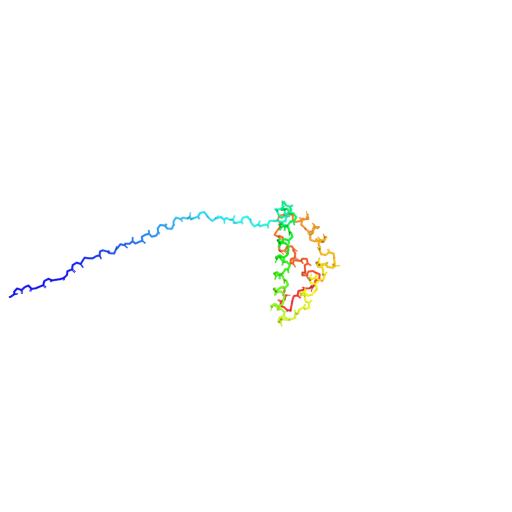 6.578 1.00 96.50 94 ASP A CA 1
ATOM 727 C C . ASP A 1 94 ? -12.498 -6.412 5.890 1.00 96.50 94 ASP A C 1
ATOM 729 O O . ASP A 1 94 ? -12.189 -7.515 6.332 1.00 96.50 94 ASP A O 1
ATOM 733 N N . ALA A 1 95 ? -11.902 -5.892 4.814 1.00 95.88 95 ALA A N 1
ATOM 734 C CA . ALA A 1 95 ? -10.809 -6.555 4.117 1.00 95.88 95 ALA A CA 1
ATOM 735 C C . ALA A 1 95 ? -9.452 -6.246 4.765 1.00 95.88 95 ALA A C 1
ATOM 737 O O . ALA A 1 95 ? -9.266 -5.205 5.402 1.00 95.88 95 ALA A O 1
ATOM 738 N N . ASP A 1 96 ? -8.498 -7.151 4.558 1.00 95.94 96 ASP A N 1
ATOM 739 C CA . ASP A 1 96 ? -7.109 -6.974 4.974 1.00 95.94 96 ASP A CA 1
ATOM 740 C C . ASP A 1 96 ? -6.445 -5.806 4.202 1.00 95.94 96 ASP A C 1
ATOM 742 O O . ASP A 1 96 ? -6.461 -5.798 2.962 1.00 95.94 96 ASP A O 1
ATOM 746 N N . PRO A 1 97 ? -5.848 -4.816 4.897 1.00 96.44 97 PRO A N 1
ATOM 747 C CA . PRO A 1 97 ? -5.189 -3.672 4.275 1.00 96.44 97 PRO A CA 1
ATOM 748 C C . PRO A 1 97 ? -4.106 -4.056 3.267 1.00 96.44 97 PRO A C 1
ATOM 750 O O . PRO A 1 97 ? -4.037 -3.461 2.190 1.00 96.44 97 PRO A O 1
ATOM 753 N N . ALA A 1 98 ? -3.259 -5.038 3.594 1.00 95.50 98 ALA A N 1
ATOM 754 C CA . ALA A 1 98 ? -2.133 -5.416 2.745 1.00 95.50 98 ALA A CA 1
ATOM 755 C C . ALA A 1 98 ? -2.619 -6.012 1.418 1.00 95.50 98 ALA A C 1
ATOM 757 O O . ALA A 1 98 ? -2.144 -5.621 0.352 1.00 95.50 98 ALA A O 1
ATOM 758 N N . SER A 1 99 ? -3.636 -6.869 1.479 1.00 95.50 99 SER A N 1
ATOM 759 C CA . SER A 1 99 ? -4.289 -7.482 0.322 1.00 95.50 99 SER A CA 1
ATOM 760 C C . SER A 1 99 ? -4.941 -6.440 -0.591 1.00 95.50 99 SER A C 1
ATOM 762 O O . SER A 1 99 ? -4.811 -6.515 -1.816 1.00 95.50 99 SER A O 1
ATOM 764 N N . LEU A 1 100 ? -5.608 -5.428 -0.020 1.00 97.12 100 LEU A N 1
ATOM 765 C CA . LEU A 1 100 ? -6.177 -4.319 -0.796 1.00 97.12 100 LEU A CA 1
ATOM 766 C C . LEU A 1 100 ? -5.087 -3.505 -1.506 1.00 97.12 100 LEU A C 1
ATOM 768 O O . LEU A 1 100 ? -5.212 -3.211 -2.697 1.00 97.12 100 LEU A O 1
ATOM 772 N N . VAL A 1 101 ? -4.008 -3.159 -0.800 1.00 97.19 101 VAL A N 1
ATOM 773 C CA . VAL A 1 101 ? -2.879 -2.409 -1.374 1.00 97.19 101 VAL A CA 1
ATOM 774 C C . VAL A 1 101 ? -2.195 -3.220 -2.473 1.00 97.19 101 VAL A C 1
ATOM 776 O O . VAL A 1 101 ? -1.893 -2.678 -3.537 1.00 97.19 101 VAL A O 1
ATOM 779 N N . GLU A 1 102 ? -2.008 -4.524 -2.271 1.00 95.62 102 GLU A N 1
ATOM 780 C CA . GLU A 1 102 ? -1.452 -5.413 -3.285 1.00 95.62 102 GLU A CA 1
ATOM 781 C C . GLU A 1 102 ? -2.340 -5.466 -4.537 1.00 95.62 102 GLU A C 1
ATOM 783 O O . GLU A 1 102 ? -1.837 -5.355 -5.658 1.00 95.62 102 GLU A O 1
ATOM 788 N N . ALA A 1 103 ? -3.659 -5.591 -4.378 1.00 96.00 103 ALA A N 1
ATOM 789 C CA . ALA A 1 103 ? -4.594 -5.600 -5.500 1.00 96.00 103 ALA A CA 1
ATOM 790 C C . ALA A 1 103 ? -4.552 -4.281 -6.294 1.00 96.00 103 ALA A C 1
ATOM 792 O O . ALA A 1 103 ? -4.500 -4.300 -7.530 1.00 96.00 103 ALA A O 1
ATOM 793 N N . LEU A 1 104 ? -4.511 -3.137 -5.602 1.00 96.69 104 LEU A N 1
ATOM 794 C CA . LEU A 1 104 ? -4.359 -1.818 -6.224 1.00 96.69 104 LEU A CA 1
ATOM 795 C C . LEU A 1 104 ? -3.032 -1.698 -6.980 1.00 96.69 104 LEU A C 1
ATOM 797 O O . LEU A 1 104 ? -3.024 -1.286 -8.143 1.00 96.69 104 LEU A O 1
ATOM 801 N N . MET A 1 105 ? -1.930 -2.117 -6.356 1.00 95.12 105 MET A N 1
ATOM 802 C CA . MET A 1 105 ? -0.612 -2.156 -6.986 1.00 95.12 105 MET A CA 1
ATOM 803 C C . MET A 1 105 ? -0.635 -3.035 -8.240 1.00 95.12 105 MET A C 1
ATOM 805 O O . MET A 1 105 ? -0.179 -2.592 -9.290 1.00 95.12 105 MET A O 1
ATOM 809 N N . ARG A 1 106 ? -1.185 -4.256 -8.181 1.00 93.38 106 ARG A N 1
ATOM 810 C CA . ARG A 1 106 ? -1.282 -5.160 -9.344 1.00 93.38 106 ARG A CA 1
ATOM 811 C C . ARG A 1 106 ? -2.074 -4.526 -10.488 1.00 93.38 106 ARG A C 1
ATOM 813 O O . ARG A 1 106 ? -1.702 -4.689 -11.647 1.00 93.38 106 ARG A O 1
ATOM 820 N N . ARG A 1 107 ? -3.133 -3.773 -10.176 1.00 93.94 107 ARG A N 1
ATOM 821 C CA . ARG A 1 107 ? -3.923 -3.030 -11.170 1.00 93.94 107 ARG A CA 1
ATOM 822 C C . ARG A 1 107 ? -3.136 -1.881 -11.805 1.00 93.94 107 ARG A C 1
ATOM 824 O O . ARG A 1 107 ? -3.311 -1.624 -12.989 1.00 93.94 107 ARG A O 1
ATOM 831 N N . LYS A 1 108 ? -2.305 -1.173 -11.034 1.00 94.00 108 LYS A N 1
ATOM 832 C CA . LYS A 1 108 ? -1.580 0.023 -11.499 1.00 94.00 108 LYS A CA 1
ATOM 833 C C . LYS A 1 108 ? -0.236 -0.274 -12.150 1.00 94.00 108 LYS A C 1
ATOM 835 O O . LYS A 1 108 ? 0.080 0.309 -13.178 1.00 94.00 108 LYS A O 1
ATOM 840 N N . CYS A 1 109 ? 0.529 -1.179 -11.562 1.00 92.44 109 CYS A N 1
ATOM 841 C CA . CYS A 1 109 ? 1.893 -1.508 -11.961 1.00 92.44 109 CYS A CA 1
ATOM 842 C C . CYS A 1 109 ? 2.005 -2.859 -12.680 1.00 92.44 109 CYS A C 1
ATOM 844 O O . CYS A 1 109 ? 3.106 -3.266 -13.042 1.00 92.44 109 CYS A O 1
ATOM 846 N N . GLY A 1 110 ? 0.883 -3.555 -12.885 1.00 86.69 110 GLY A N 1
ATOM 847 C CA . GLY A 1 110 ? 0.832 -4.851 -13.551 1.00 86.69 110 GLY A CA 1
ATOM 848 C C . GLY A 1 110 ? 1.176 -6.038 -12.645 1.00 86.69 110 GLY A C 1
ATOM 849 O O . GLY A 1 110 ? 1.660 -5.903 -11.512 1.00 86.69 110 GLY A O 1
ATOM 850 N N . LYS A 1 111 ? 0.908 -7.237 -13.170 1.00 73.81 111 LYS A N 1
ATOM 851 C CA . LYS A 1 111 ? 1.351 -8.507 -12.584 1.00 73.81 111 LYS A CA 1
ATOM 852 C C . LYS A 1 111 ? 2.808 -8.777 -12.991 1.00 73.81 111 LYS A C 1
ATOM 854 O O . LYS A 1 111 ? 3.232 -8.361 -14.064 1.00 73.81 111 LYS A O 1
ATOM 859 N N . GLY A 1 112 ? 3.567 -9.461 -12.135 1.00 62.53 112 GLY A N 1
ATOM 860 C CA . GLY A 1 112 ? 4.922 -9.913 -12.478 1.00 62.53 112 GLY A CA 1
ATOM 861 C C . GLY A 1 112 ? 4.915 -10.971 -13.592 1.00 62.53 112 GLY A C 1
ATOM 862 O O . GLY A 1 112 ? 3.843 -11.465 -13.953 1.00 62.53 112 GLY A O 1
ATOM 863 N N . PRO A 1 113 ? 6.090 -11.390 -14.095 1.00 56.03 113 PRO A N 1
ATOM 864 C CA . PRO A 1 113 ? 6.207 -12.354 -15.192 1.00 56.03 113 PRO A CA 1
ATOM 865 C C . PRO A 1 113 ? 5.615 -13.736 -14.854 1.00 56.03 113 PRO A C 1
ATOM 867 O O . PRO A 1 113 ? 5.292 -14.501 -15.755 1.00 56.03 113 PRO A O 1
ATOM 870 N N . ASN A 1 114 ? 5.408 -14.032 -13.565 1.00 54.91 114 ASN A N 1
ATOM 871 C CA . ASN A 1 114 ? 4.799 -15.272 -13.066 1.00 54.91 114 ASN A CA 1
ATOM 872 C C . ASN A 1 114 ? 3.303 -15.141 -12.709 1.00 54.91 114 ASN A C 1
ATOM 874 O O . ASN A 1 114 ? 2.713 -16.065 -12.149 1.00 54.91 114 ASN A O 1
ATOM 878 N N . GLY A 1 115 ? 2.674 -13.994 -12.979 1.00 53.25 115 GLY A N 1
ATOM 879 C CA . GLY A 1 115 ? 1.293 -13.730 -12.585 1.00 53.25 115 GLY A CA 1
ATOM 880 C C . GLY A 1 115 ? 0.268 -14.321 -13.548 1.00 53.25 115 GLY A C 1
ATOM 881 O O . GLY A 1 115 ? -0.249 -13.592 -14.394 1.00 53.25 115 GLY A O 1
ATOM 882 N N . LYS A 1 116 ? -0.068 -15.606 -13.381 1.00 43.38 116 LYS A N 1
ATOM 883 C CA . LYS A 1 116 ? -1.384 -16.109 -13.810 1.00 43.38 116 LYS A CA 1
ATOM 884 C C . LYS A 1 116 ? -2.481 -15.427 -12.980 1.00 43.38 116 LYS A C 1
ATOM 886 O O . LYS A 1 116 ? -2.299 -15.240 -11.759 1.00 43.38 116 LYS A O 1
#

pLDDT: mean 83.23, std 18.54, range [39.5, 98.0]

Organism: NCBI:txid580166

Secondary structure (DSSP, 8-state):
----------------------------PPPHHHHHTS-HHHHHHHHHHHHHHHHHHHHHHTTT--HHHHHHHHHHHTSSHHHHHHHHHHH-TTS-HHHHHHHHHHHHH---TT--

Foldseek 3Di:
DDDDDDDDDDDDPPPPPPPDPDPPPPPLADFLQNLVPDDPVSNVVVVVVLLVVVQVVLCVLQVNPNQLNVQSCCCCPVHCLVVVLVVQCVVGVGDHSSVSSVVVSCVRSNDHPPRD